Protein AF-A0A2V7JAB8-F1 (afdb_monomer)

Solvent-accessible surface area (backbone atoms only — not comparable to full-atom values): 4398 Å² total; per-residue (Å²): 132,89,91,74,56,70,51,74,52,77,32,48,64,68,53,49,51,52,58,72,67,47,81,88,63,55,66,68,59,58,47,22,56,71,72,26,53,78,51,98,68,31,35,45,24,53,44,68,49,88,48,71,65,46,47,52,46,52,51,49,53,52,51,51,51,49,56,62,70,67,52,82,133

Secondary structure (DSSP, 8-state):
-----EEEEEEEHHHHHHHHH-TT--HHHHHHHHHPEEETTEEEEEEE-SSHHHHHHHHHHHHHHHHHHTS--

Structure (mmCIF, N/CA/C/O backbone):
data_AF-A0A2V7JAB8-F1
#
_entry.id   AF-A0A2V7JAB8-F1
#
loop_
_atom_site.group_PDB
_atom_site.id
_atom_site.type_symbol
_atom_site.label_atom_id
_atom_site.label_alt_id
_atom_site.label_comp_id
_atom_site.label_asym_id
_atom_site.label_entity_id
_atom_site.label_seq_id
_atom_site.pdbx_PDB_ins_code
_atom_site.Cartn_x
_atom_site.Cartn_y
_atom_site.Cartn_z
_atom_site.occupancy
_atom_site.B_iso_or_equiv
_atom_site.auth_seq_id
_atom_site.auth_comp_id
_atom_site.auth_asym_id
_atom_site.auth_atom_id
_atom_site.pdbx_PDB_model_num
ATOM 1 N N . MET A 1 1 ? 9.804 9.862 -22.694 1.00 49.41 1 MET A N 1
ATOM 2 C CA . MET A 1 1 ? 8.601 9.723 -21.848 1.00 49.41 1 MET A CA 1
ATOM 3 C C . MET A 1 1 ? 8.564 8.292 -21.370 1.00 49.41 1 MET A C 1
ATOM 5 O O . MET A 1 1 ? 8.555 7.402 -22.209 1.00 49.41 1 MET A O 1
ATOM 9 N N . GLN A 1 2 ? 8.643 8.069 -20.065 1.00 55.53 2 GLN A N 1
ATOM 10 C CA . GLN A 1 2 ? 8.515 6.730 -19.501 1.00 55.53 2 GLN A CA 1
ATOM 11 C C . GLN A 1 2 ? 7.016 6.400 -19.510 1.00 55.53 2 GLN A C 1
ATOM 13 O O . GLN A 1 2 ? 6.235 7.040 -18.811 1.00 55.53 2 GLN A O 1
ATOM 18 N N . SER A 1 3 ? 6.586 5.511 -20.406 1.00 67.62 3 SER A N 1
ATOM 19 C CA . SER A 1 3 ? 5.204 5.028 -20.465 1.00 67.62 3 SER A CA 1
ATOM 20 C C . SER A 1 3 ? 5.022 3.962 -19.384 1.00 67.62 3 SER A C 1
ATOM 22 O O . SER A 1 3 ? 5.216 2.779 -19.651 1.00 67.62 3 SER A O 1
ATOM 24 N N . GLY A 1 4 ? 4.746 4.393 -18.156 1.00 79.44 4 GLY A N 1
ATOM 25 C CA . GLY A 1 4 ? 4.487 3.516 -17.014 1.00 79.44 4 GLY A CA 1
ATOM 26 C C . GLY A 1 4 ? 3.049 3.649 -16.522 1.00 79.44 4 GLY A C 1
ATOM 27 O O . GLY A 1 4 ? 2.417 4.689 -16.712 1.00 79.44 4 GLY A O 1
ATOM 28 N N . VAL A 1 5 ? 2.538 2.594 -15.892 1.00 91.00 5 VAL A N 1
ATOM 29 C CA . VAL A 1 5 ? 1.284 2.634 -15.129 1.00 91.00 5 VAL A CA 1
ATOM 30 C C . VAL A 1 5 ? 1.648 2.649 -13.649 1.00 91.00 5 VAL A C 1
ATOM 32 O O . VAL A 1 5 ? 2.600 1.991 -13.234 1.00 91.00 5 VAL A O 1
ATOM 35 N N . SER A 1 6 ? 0.907 3.410 -12.855 1.00 93.31 6 SER A N 1
ATOM 36 C CA . SER A 1 6 ? 1.059 3.442 -11.405 1.00 93.31 6 SER A CA 1
ATOM 37 C C . SER A 1 6 ? -0.295 3.336 -10.719 1.00 93.31 6 SER A C 1
ATOM 39 O O . SER A 1 6 ? -1.339 3.671 -11.285 1.00 93.31 6 SER A O 1
ATOM 41 N N . GLY A 1 7 ? -0.265 2.856 -9.482 1.00 95.06 7 GLY A N 1
ATOM 42 C CA . GLY A 1 7 ? -1.400 2.853 -8.575 1.00 95.06 7 GLY A CA 1
ATOM 43 C C . GLY A 1 7 ? -1.190 3.866 -7.462 1.00 95.06 7 GLY A C 1
ATOM 44 O O . GLY A 1 7 ? -0.094 3.981 -6.914 1.00 95.06 7 GLY A O 1
ATOM 45 N N . THR A 1 8 ? -2.248 4.579 -7.090 1.00 95.94 8 THR A N 1
ATOM 46 C CA . THR A 1 8 ? -2.258 5.466 -5.924 1.00 95.94 8 THR A CA 1
ATOM 47 C C . THR A 1 8 ? -3.323 5.016 -4.937 1.00 95.94 8 THR A C 1
ATOM 49 O O . THR A 1 8 ? -4.370 4.493 -5.319 1.00 95.94 8 THR A O 1
ATOM 52 N N . PHE A 1 9 ? -3.044 5.184 -3.649 1.00 95.31 9 PHE A N 1
ATOM 53 C CA . PHE A 1 9 ? -3.979 4.850 -2.581 1.00 95.31 9 PHE A CA 1
ATOM 54 C C . PHE A 1 9 ? -3.758 5.749 -1.369 1.00 95.31 9 PHE A C 1
ATOM 56 O O . PHE A 1 9 ? -2.700 6.358 -1.202 1.00 95.31 9 PHE A O 1
ATOM 63 N N . VAL A 1 10 ? -4.784 5.844 -0.527 1.00 95.38 10 VAL A N 1
ATOM 64 C CA . VAL A 1 10 ? -4.764 6.671 0.679 1.00 95.38 10 VAL A CA 1
ATOM 65 C C . VAL A 1 10 ? -5.099 5.849 1.910 1.00 95.38 10 VAL A C 1
ATOM 67 O O . VAL A 1 10 ? -5.973 4.976 1.864 1.00 95.38 10 VAL A O 1
ATOM 70 N N . 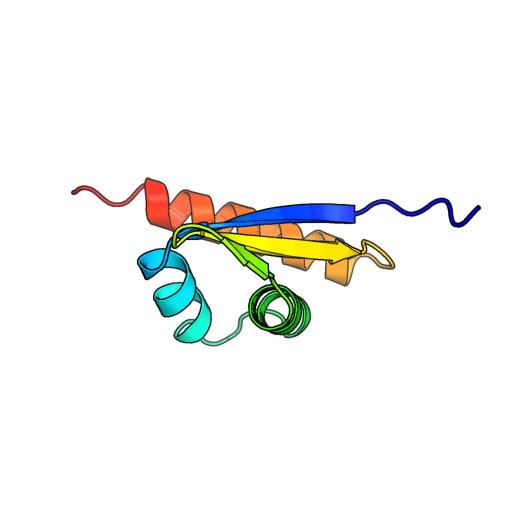LEU A 1 11 ? -4.416 6.161 3.006 1.00 93.88 11 LEU A N 1
ATOM 71 C CA . LEU A 1 11 ? -4.622 5.537 4.307 1.00 93.88 11 LEU A CA 1
ATOM 72 C C . LEU A 1 11 ? -4.942 6.606 5.347 1.00 93.88 11 LEU A C 1
ATOM 74 O O . LEU A 1 11 ? -4.272 7.639 5.408 1.00 93.88 11 LEU A O 1
ATOM 78 N N . SER A 1 12 ? -5.949 6.357 6.178 1.00 93.06 12 SER A N 1
ATOM 79 C CA . SER A 1 12 ? -6.112 7.085 7.435 1.00 93.06 12 SER A CA 1
ATOM 80 C C . SER A 1 12 ? -5.030 6.669 8.439 1.00 93.06 12 SER A C 1
ATOM 82 O O . SER A 1 12 ? -4.361 5.648 8.264 1.00 93.06 12 SER A O 1
ATOM 84 N N . GLY A 1 13 ? -4.883 7.423 9.532 1.00 89.62 13 GLY A N 1
ATOM 85 C CA . GLY A 1 13 ? -3.930 7.075 10.591 1.00 89.62 13 GLY A CA 1
ATOM 86 C C . GLY A 1 13 ? -4.150 5.678 11.193 1.00 89.62 13 GLY A C 1
ATOM 87 O O . GLY A 1 13 ? -3.177 4.986 11.483 1.00 89.62 13 GLY A O 1
ATOM 88 N N . LEU A 1 14 ? -5.406 5.234 11.330 1.00 88.62 14 LEU A N 1
ATOM 89 C CA . LEU A 1 14 ? -5.724 3.886 11.818 1.00 88.62 14 LEU A CA 1
ATOM 90 C C . LEU A 1 14 ? -5.298 2.815 10.804 1.00 88.62 14 LEU A C 1
ATOM 92 O O . LEU A 1 14 ? -4.671 1.821 11.159 1.00 88.62 14 LEU A O 1
ATOM 96 N N . GLU A 1 15 ? -5.593 3.041 9.525 1.00 91.44 15 GLU A N 1
ATOM 97 C CA . GLU A 1 15 ? -5.269 2.097 8.453 1.00 91.44 15 GLU A CA 1
ATOM 98 C C . GLU A 1 15 ? -3.752 1.958 8.262 1.00 91.44 15 GLU A C 1
ATOM 100 O O . GLU A 1 15 ? -3.253 0.859 8.027 1.00 91.44 15 GLU A O 1
ATOM 105 N N . GLU A 1 16 ? -3.002 3.053 8.422 1.00 90.62 16 GLU A N 1
ATOM 106 C CA . GLU A 1 16 ? -1.536 3.040 8.408 1.00 90.62 16 GLU A CA 1
ATOM 107 C C . GLU A 1 16 ? -0.959 2.163 9.534 1.00 90.62 16 GLU A C 1
ATOM 109 O O . GLU A 1 16 ? -0.021 1.390 9.303 1.00 90.62 16 GLU A O 1
ATOM 114 N N . GLN A 1 17 ? -1.530 2.237 10.742 1.00 87.94 17 GLN A N 1
ATOM 115 C CA . GLN A 1 17 ? -1.119 1.405 11.877 1.00 87.94 17 GLN A CA 1
ATOM 116 C C . GLN A 1 17 ? -1.402 -0.079 11.625 1.00 87.94 17 GLN A C 1
ATOM 118 O O . GLN A 1 17 ? -0.524 -0.915 11.849 1.00 87.94 17 GLN A O 1
ATOM 123 N N . GLU A 1 18 ? -2.586 -0.413 11.109 1.00 87.31 18 GLU A N 1
ATOM 124 C CA . GLU A 1 18 ? -2.943 -1.800 10.793 1.00 87.31 18 GLU A CA 1
ATOM 125 C C . GLU A 1 18 ? -2.055 -2.394 9.696 1.00 87.31 18 GLU A C 1
ATOM 127 O O . GLU A 1 18 ? -1.556 -3.515 9.830 1.00 87.31 18 GLU A O 1
ATOM 132 N N . ILE A 1 19 ? -1.777 -1.629 8.638 1.00 85.19 19 ILE A N 1
ATOM 133 C CA . ILE A 1 19 ? -0.855 -2.052 7.579 1.00 85.19 19 ILE A CA 1
ATOM 134 C C . ILE A 1 19 ? 0.557 -2.261 8.133 1.00 85.19 19 ILE A C 1
ATOM 136 O O . ILE A 1 19 ? 1.208 -3.256 7.811 1.00 85.19 19 ILE A O 1
ATOM 140 N N . SER A 1 20 ? 1.023 -1.378 9.014 1.00 81.38 20 SER A N 1
ATOM 141 C CA . SER A 1 20 ? 2.337 -1.521 9.652 1.00 81.38 20 SER A CA 1
ATOM 142 C C . SER A 1 20 ? 2.429 -2.784 10.519 1.00 81.38 20 SER A C 1
ATOM 144 O O . SER A 1 20 ? 3.473 -3.441 10.539 1.00 81.38 20 SER A O 1
ATOM 146 N N . ALA A 1 21 ? 1.332 -3.151 11.188 1.00 83.56 21 ALA A N 1
ATOM 147 C CA . ALA A 1 21 ? 1.230 -4.334 12.041 1.00 83.56 21 ALA A CA 1
ATOM 148 C C . ALA A 1 21 ? 0.987 -5.646 11.269 1.00 83.56 21 ALA A C 1
ATOM 150 O O . ALA A 1 21 ? 1.184 -6.731 11.820 1.00 83.56 21 ALA A O 1
ATOM 151 N N . THR A 1 22 ? 0.575 -5.579 9.999 1.00 82.94 22 THR A N 1
ATOM 152 C CA . THR A 1 22 ? 0.261 -6.773 9.207 1.00 82.94 22 THR A CA 1
ATOM 153 C C . THR A 1 22 ? 1.543 -7.517 8.804 1.00 82.94 22 THR A C 1
ATOM 155 O O . THR A 1 22 ? 2.402 -7.028 8.053 1.00 82.94 22 THR A O 1
ATOM 158 N N . ASN A 1 23 ? 1.675 -8.747 9.301 1.00 80.94 23 ASN A N 1
ATOM 159 C CA . ASN A 1 23 ? 2.736 -9.669 8.905 1.00 80.94 23 ASN A CA 1
ATOM 160 C C . ASN A 1 23 ? 2.461 -10.246 7.511 1.00 80.94 23 ASN A C 1
ATOM 162 O O . ASN A 1 23 ? 1.321 -10.526 7.161 1.00 80.94 23 ASN A O 1
ATOM 166 N N . GLY A 1 24 ? 3.517 -10.439 6.717 1.00 83.81 24 GLY A N 1
ATOM 167 C CA . GLY A 1 24 ? 3.410 -11.037 5.381 1.00 83.81 24 GLY A CA 1
ATOM 168 C C . GLY A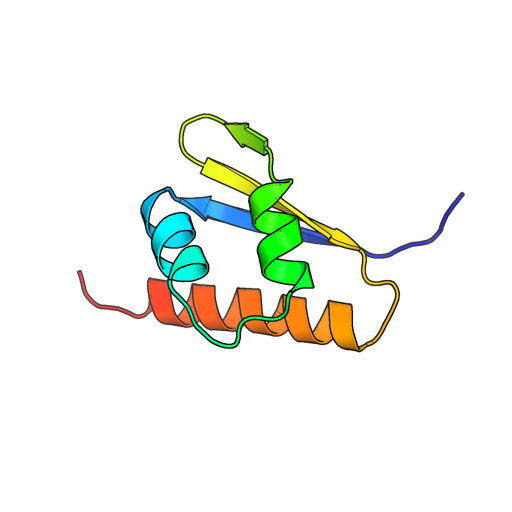 1 24 ? 3.039 -10.075 4.250 1.00 83.81 24 GLY A C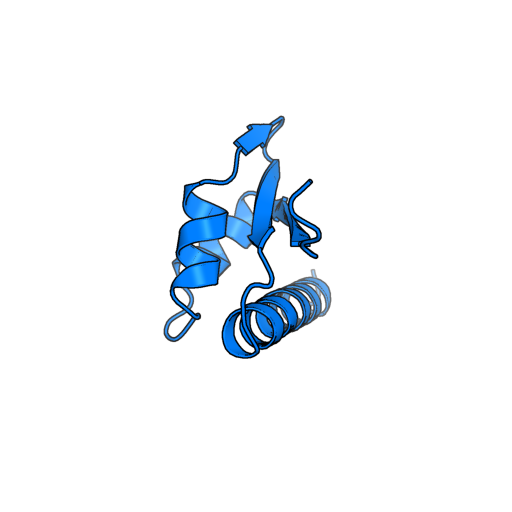 1
ATOM 169 O O . GLY A 1 24 ? 2.964 -10.518 3.109 1.00 83.81 24 GLY A O 1
ATOM 170 N N . LEU A 1 25 ? 2.860 -8.773 4.516 1.00 86.12 25 L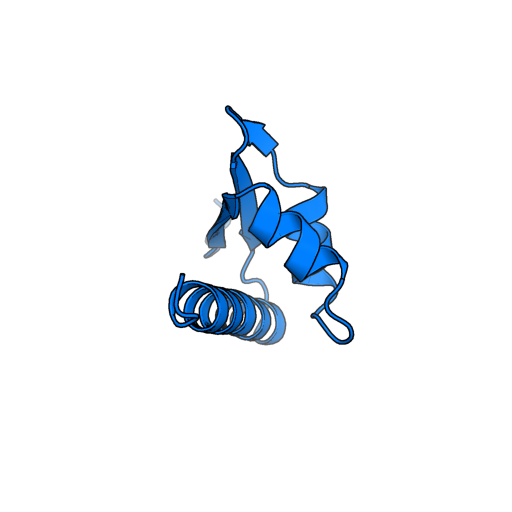EU A N 1
ATOM 171 C CA . LEU A 1 25 ? 2.642 -7.812 3.431 1.00 86.12 25 LEU A CA 1
ATOM 172 C C . LEU A 1 25 ? 3.855 -7.714 2.500 1.00 86.12 25 LEU A C 1
ATOM 174 O O . LEU A 1 25 ? 4.982 -7.581 3.003 1.00 86.12 25 LEU A O 1
ATOM 178 N N . PRO A 1 26 ? 3.630 -7.683 1.171 1.00 90.19 26 PRO A N 1
ATOM 179 C CA . PRO A 1 26 ? 4.671 -7.402 0.197 1.00 90.19 26 PRO A CA 1
ATOM 180 C C . PRO A 1 26 ? 5.490 -6.168 0.577 1.00 90.19 26 PRO A C 1
ATOM 182 O O . PRO A 1 26 ? 4.956 -5.111 0.926 1.00 90.19 26 PRO A O 1
ATOM 185 N N . ARG A 1 27 ? 6.818 -6.293 0.490 1.00 89.94 27 ARG A N 1
ATOM 186 C CA . ARG A 1 27 ? 7.756 -5.228 0.878 1.00 89.94 27 ARG A CA 1
ATOM 187 C C . ARG A 1 27 ? 7.491 -3.922 0.127 1.00 89.94 27 ARG A C 1
ATOM 189 O O . ARG A 1 27 ? 7.636 -2.856 0.717 1.00 89.94 27 ARG A O 1
ATOM 196 N N . VAL A 1 28 ? 7.081 -4.014 -1.138 1.00 91.44 28 VAL A N 1
ATOM 197 C CA . VAL A 1 28 ? 6.765 -2.855 -1.981 1.00 91.44 28 VAL A CA 1
ATOM 198 C C . VAL A 1 28 ? 5.606 -2.022 -1.416 1.00 91.44 28 VAL A C 1
ATOM 200 O O . VAL A 1 28 ? 5.684 -0.800 -1.435 1.00 91.44 28 VAL A O 1
ATOM 203 N N . ILE A 1 29 ? 4.603 -2.649 -0.786 1.00 92.25 29 ILE A N 1
ATOM 204 C CA . ILE A 1 29 ? 3.506 -1.933 -0.113 1.00 92.25 29 ILE A CA 1
ATOM 205 C C . ILE A 1 29 ? 4.044 -1.183 1.105 1.00 92.25 29 ILE A C 1
ATOM 207 O O . ILE A 1 29 ? 3.780 0.004 1.273 1.00 92.25 29 ILE A O 1
ATOM 211 N N . LYS A 1 30 ? 4.845 -1.853 1.948 1.00 91.38 30 LYS A N 1
ATOM 212 C CA . LYS A 1 30 ? 5.447 -1.217 3.134 1.00 91.38 30 LYS A CA 1
ATOM 213 C C . LYS A 1 30 ? 6.333 -0.033 2.747 1.00 91.38 30 LYS A C 1
ATOM 215 O O . LYS A 1 30 ? 6.338 0.981 3.440 1.00 91.38 30 LYS A O 1
ATOM 220 N N . GLN A 1 31 ? 7.060 -0.156 1.638 1.00 92.38 31 GLN A N 1
ATOM 221 C CA . GLN A 1 31 ? 7.883 0.922 1.104 1.00 92.38 31 GLN A CA 1
ATOM 222 C C . GLN A 1 31 ? 7.016 2.083 0.591 1.00 92.38 31 GLN A C 1
ATOM 224 O O . GLN A 1 31 ? 7.266 3.218 0.977 1.00 92.38 31 GLN A O 1
ATOM 229 N N . ALA A 1 32 ? 5.945 1.807 -0.159 1.00 94.44 32 ALA A N 1
ATOM 230 C CA . ALA A 1 32 ? 5.010 2.827 -0.641 1.00 94.44 32 ALA A CA 1
ATOM 231 C C . ALA A 1 32 ? 4.329 3.616 0.490 1.00 94.44 32 ALA A C 1
ATOM 233 O O . ALA A 1 32 ? 4.140 4.825 0.371 1.00 94.44 32 ALA A O 1
ATOM 234 N N . VAL A 1 33 ? 3.987 2.954 1.601 1.00 94.12 33 VAL A N 1
ATOM 235 C CA . VAL A 1 33 ? 3.435 3.621 2.793 1.00 94.12 33 VAL A CA 1
ATOM 236 C C . VAL A 1 33 ? 4.482 4.492 3.476 1.00 94.12 33 VAL A C 1
ATOM 238 O O . VAL A 1 33 ? 4.204 5.641 3.818 1.00 94.12 33 VA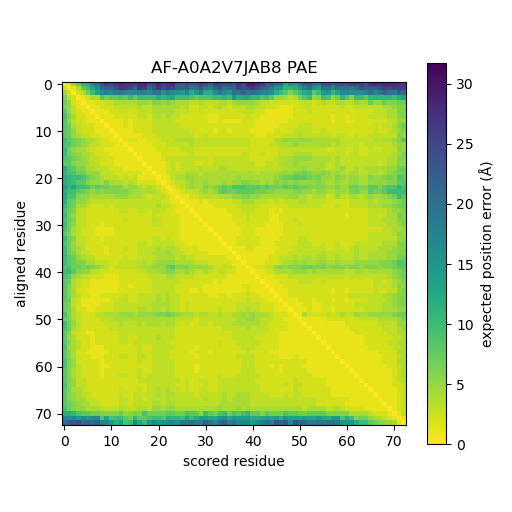L A O 1
ATOM 241 N N . ARG A 1 34 ? 5.699 3.964 3.642 1.00 92.81 34 ARG A N 1
ATOM 242 C CA . ARG A 1 34 ? 6.822 4.692 4.242 1.00 92.81 34 ARG A CA 1
ATOM 243 C C . ARG A 1 34 ? 7.198 5.940 3.437 1.00 92.81 34 ARG A C 1
ATOM 245 O O . ARG A 1 34 ? 7.470 6.973 4.042 1.00 92.81 34 ARG A O 1
ATOM 252 N N . ASP A 1 35 ? 7.215 5.836 2.112 1.00 95.19 35 ASP A N 1
ATOM 253 C CA . ASP A 1 35 ? 7.557 6.938 1.203 1.00 95.19 35 ASP A CA 1
ATOM 254 C C . ASP A 1 35 ? 6.366 7.874 0.945 1.00 95.19 35 ASP A C 1
ATOM 256 O O . ASP A 1 35 ? 6.514 8.944 0.350 1.00 95.19 35 ASP A O 1
ATOM 260 N N . GLY A 1 36 ? 5.175 7.484 1.403 1.00 94.88 36 GLY A N 1
ATOM 261 C CA . GLY A 1 36 ? 3.950 8.241 1.238 1.00 94.88 36 GLY A CA 1
ATOM 262 C C . GLY A 1 36 ? 3.981 9.589 1.961 1.00 94.88 36 GLY A C 1
ATOM 263 O O . GLY A 1 36 ? 4.472 9.729 3.087 1.00 94.88 36 GLY A O 1
ATOM 264 N N . THR A 1 37 ? 3.382 10.595 1.327 1.00 96.94 37 THR A N 1
ATOM 265 C CA . THR A 1 37 ? 3.288 11.951 1.882 1.00 96.94 37 THR A CA 1
ATOM 266 C C . THR A 1 37 ? 2.113 12.047 2.851 1.00 96.94 37 THR A C 1
ATOM 268 O O . THR A 1 37 ? 0.992 11.671 2.510 1.00 96.94 37 THR A O 1
ATOM 271 N N . LEU A 1 38 ? 2.349 12.568 4.057 1.00 95.44 38 LEU A N 1
ATOM 272 C CA . LEU A 1 38 ? 1.300 12.811 5.048 1.00 95.44 38 LEU A CA 1
ATOM 273 C C . LEU A 1 38 ? 0.704 14.213 4.858 1.00 95.44 38 LEU A C 1
ATOM 275 O O . LEU A 1 38 ? 1.420 15.208 4.938 1.00 95.44 38 LEU A O 1
ATOM 279 N N . SER A 1 39 ? -0.609 14.291 4.645 1.00 94.94 39 SER A N 1
ATOM 280 C CA . SER A 1 39 ? -1.358 15.544 4.514 1.00 94.94 39 SER A CA 1
ATOM 281 C C . SER A 1 39 ? -2.669 15.436 5.282 1.00 94.94 39 SER A C 1
ATOM 283 O O . SER A 1 39 ? -3.443 14.514 5.054 1.00 94.94 39 SER A O 1
ATOM 285 N N . HIS A 1 40 ? -2.919 16.359 6.216 1.00 92.69 40 HIS A N 1
ATOM 286 C CA . HIS A 1 40 ? -4.165 16.414 7.001 1.00 92.69 40 HIS A CA 1
ATOM 287 C C . HIS A 1 40 ? -4.562 15.075 7.664 1.00 92.69 40 HIS A C 1
ATOM 289 O O . HIS A 1 40 ? -5.735 14.721 7.718 1.00 92.69 40 HIS A O 1
ATOM 295 N N . GLY A 1 41 ? -3.580 14.311 8.157 1.00 90.44 41 GLY A N 1
ATOM 296 C CA . GLY A 1 41 ? -3.822 13.011 8.801 1.00 90.44 41 GLY A CA 1
ATOM 297 C C . GLY A 1 41 ? -4.112 11.852 7.838 1.00 90.44 41 GLY A C 1
ATOM 298 O O . GLY A 1 41 ? -4.418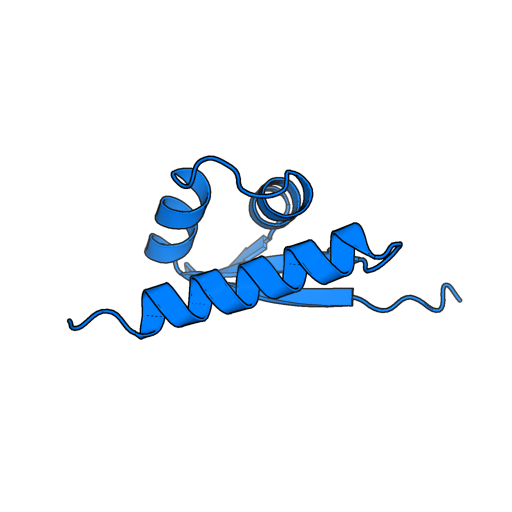 10.751 8.292 1.00 90.44 41 GLY A O 1
ATOM 299 N N . VAL A 1 42 ? -3.993 12.084 6.529 1.00 94.62 42 VAL A N 1
ATOM 300 C CA . VAL A 1 42 ? -4.123 11.075 5.475 1.00 94.62 42 VAL A CA 1
ATOM 301 C C . VAL A 1 42 ? -2.766 10.855 4.812 1.00 94.62 42 VAL A C 1
ATOM 303 O O . VAL A 1 42 ? -2.089 11.799 4.396 1.00 94.62 42 VAL A O 1
ATOM 306 N N . ARG A 1 43 ? -2.353 9.593 4.714 1.00 96.25 43 ARG A N 1
ATOM 307 C CA . ARG A 1 43 ? -1.129 9.175 4.034 1.00 96.25 43 ARG A CA 1
ATOM 308 C C . ARG A 1 43 ? -1.428 8.899 2.564 1.00 96.25 43 ARG A C 1
ATOM 310 O O . ARG A 1 43 ? -2.192 7.989 2.251 1.00 96.25 43 ARG A O 1
ATOM 317 N N . HIS A 1 44 ? -0.807 9.658 1.669 1.00 97.06 44 HIS A N 1
ATOM 318 C CA . HIS A 1 44 ? -0.901 9.482 0.221 1.00 97.06 44 HIS A CA 1
ATOM 319 C C . HIS A 1 44 ? 0.255 8.617 -0.274 1.00 97.06 44 HIS A C 1
ATOM 321 O O . HIS A 1 44 ? 1.412 9.035 -0.219 1.00 97.06 44 HIS A O 1
ATOM 327 N N . CYS A 1 45 ? -0.069 7.422 -0.757 1.00 96.50 45 CYS A N 1
ATOM 328 C CA . CYS A 1 45 ? 0.889 6.413 -1.190 1.00 96.50 45 CYS A CA 1
ATOM 329 C C . CYS A 1 45 ? 0.781 6.197 -2.700 1.00 96.50 45 CYS A C 1
ATOM 331 O O . CYS A 1 45 ? -0.283 6.386 -3.301 1.00 96.50 45 CYS A O 1
ATOM 333 N N . TRP A 1 46 ? 1.874 5.758 -3.313 1.00 95.88 46 TRP A N 1
ATOM 334 C CA . TRP A 1 46 ? 1.903 5.413 -4.727 1.00 95.88 46 TRP A CA 1
ATOM 335 C C . TRP A 1 46 ? 2.874 4.259 -4.983 1.00 95.88 46 TRP A C 1
ATOM 337 O O . TRP A 1 46 ? 3.803 4.041 -4.206 1.00 95.88 46 TRP A O 1
ATOM 347 N N . MET A 1 47 ? 2.627 3.508 -6.054 1.00 95.38 47 MET A N 1
ATOM 348 C CA . MET A 1 47 ? 3.432 2.368 -6.495 1.00 95.38 47 MET A CA 1
ATOM 349 C C . MET A 1 47 ? 3.525 2.377 -8.022 1.00 95.38 47 MET A C 1
ATOM 351 O O . MET A 1 47 ? 2.504 2.545 -8.691 1.00 95.38 47 MET A O 1
ATOM 355 N N . GLU A 1 48 ? 4.721 2.175 -8.574 1.00 94.19 48 GLU A N 1
ATOM 356 C CA . GLU A 1 48 ? 4.880 1.850 -9.999 1.00 94.19 48 GLU A CA 1
ATOM 357 C C . GLU A 1 48 ? 4.499 0.393 -10.254 1.00 94.19 48 GLU A C 1
ATOM 359 O O . GLU A 1 48 ? 4.692 -0.461 -9.391 1.00 94.19 48 GLU A O 1
ATOM 364 N N . PHE A 1 49 ? 3.942 0.118 -11.432 1.00 93.50 49 PHE A N 1
ATOM 365 C CA . PHE A 1 49 ? 3.659 -1.234 -11.912 1.00 93.50 49 PHE A CA 1
ATOM 366 C C . PHE A 1 49 ? 4.690 -1.615 -12.972 1.00 93.50 49 PHE A C 1
ATOM 368 O O . PHE A 1 49 ? 4.409 -1.615 -14.172 1.00 93.50 49 PHE A O 1
ATOM 375 N N . ASP A 1 50 ? 5.910 -1.865 -12.514 1.00 90.50 50 ASP A N 1
ATOM 376 C CA . ASP A 1 50 ? 7.048 -2.285 -13.331 1.00 90.50 50 ASP A CA 1
ATOM 377 C C . ASP A 1 50 ? 7.023 -3.787 -13.657 1.00 90.50 50 ASP A C 1
ATOM 379 O O . ASP A 1 50 ? 7.521 -4.192 -14.710 1.00 90.50 50 ASP A O 1
ATOM 383 N N . ASP A 1 51 ? 6.387 -4.599 -12.809 1.00 91.56 51 ASP A N 1
ATOM 384 C CA . ASP A 1 51 ? 6.198 -6.034 -13.013 1.00 91.56 51 ASP A CA 1
ATOM 385 C C . ASP A 1 51 ? 4.846 -6.573 -12.486 1.00 91.56 51 ASP A C 1
ATOM 387 O O . ASP A 1 51 ? 3.995 -5.848 -11.959 1.00 91.56 51 ASP A O 1
ATOM 391 N N . LEU A 1 52 ? 4.615 -7.879 -12.681 1.00 92.62 52 LEU A N 1
ATOM 392 C CA . LEU A 1 52 ? 3.399 -8.559 -12.216 1.00 92.62 52 LEU A CA 1
ATOM 393 C C . LEU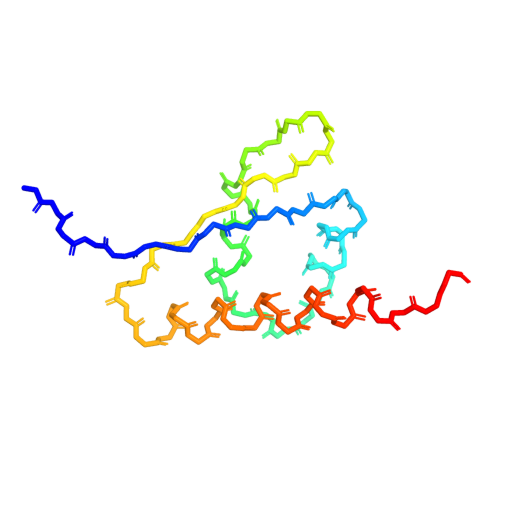 A 1 52 ? 3.292 -8.602 -10.686 1.00 92.62 52 LEU A C 1
ATOM 395 O 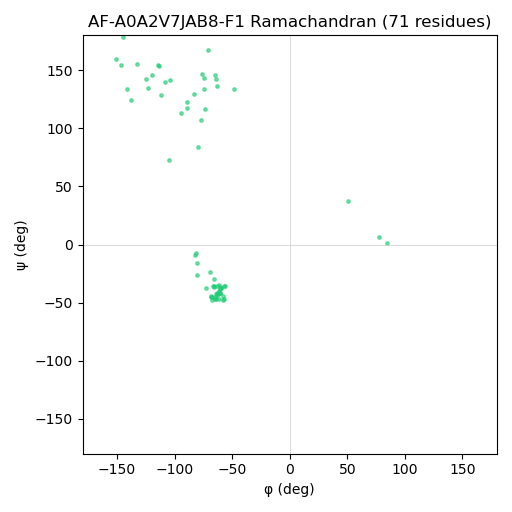O . LEU A 1 52 ? 2.176 -8.595 -10.162 1.00 92.62 52 LEU A O 1
ATOM 399 N N . ASP A 1 53 ? 4.415 -8.629 -9.969 1.00 93.00 53 ASP A N 1
ATOM 400 C CA . ASP A 1 53 ? 4.427 -8.697 -8.509 1.00 93.00 53 ASP A CA 1
ATOM 401 C C . ASP A 1 53 ? 4.000 -7.354 -7.902 1.00 93.00 53 ASP A C 1
ATOM 403 O O . ASP A 1 53 ? 3.238 -7.333 -6.933 1.00 93.00 53 ASP A O 1
ATOM 407 N N . ALA A 1 54 ? 4.391 -6.230 -8.508 1.00 92.88 54 ALA A N 1
ATOM 408 C CA . ALA A 1 54 ? 3.941 -4.895 -8.131 1.00 92.88 54 ALA A CA 1
ATOM 409 C C . ALA A 1 54 ? 2.427 -4.718 -8.336 1.00 92.88 54 ALA A C 1
ATOM 411 O O . ALA A 1 54 ? 1.734 -4.189 -7.458 1.00 92.88 54 ALA A O 1
ATOM 412 N N . VAL A 1 55 ? 1.887 -5.225 -9.451 1.00 94.56 55 VAL A N 1
ATOM 413 C CA . VAL A 1 55 ? 0.437 -5.221 -9.712 1.00 94.56 55 VAL A CA 1
ATOM 414 C C . VAL A 1 55 ? -0.302 -6.097 -8.698 1.00 94.56 55 VAL A C 1
ATOM 416 O O . VAL A 1 55 ? -1.296 -5.659 -8.114 1.00 94.56 55 VAL A O 1
ATOM 419 N N . HIS A 1 56 ? 0.179 -7.316 -8.441 1.00 95.19 56 HIS A N 1
ATOM 420 C CA . HIS A 1 56 ? -0.419 -8.202 -7.438 1.00 95.19 56 HIS A CA 1
ATOM 421 C C . HIS A 1 56 ? -0.384 -7.594 -6.033 1.00 95.19 56 HIS A C 1
ATOM 423 O O . HIS A 1 56 ? -1.392 -7.626 -5.328 1.00 95.19 56 HIS A O 1
ATOM 429 N N . ALA A 1 57 ? 0.726 -6.964 -5.650 1.00 94.50 57 ALA A N 1
ATOM 430 C CA . ALA A 1 57 ? 0.837 -6.268 -4.377 1.00 94.50 57 ALA A CA 1
ATOM 431 C C . ALA A 1 57 ? -0.188 -5.128 -4.258 1.00 94.50 57 ALA A C 1
ATOM 433 O O . ALA A 1 57 ? -0.790 -4.937 -3.202 1.00 94.50 57 ALA A O 1
ATOM 434 N N . PHE A 1 58 ? -0.460 -4.396 -5.340 1.00 95.50 58 PHE A N 1
ATOM 435 C CA . PHE A 1 58 ? -1.502 -3.370 -5.326 1.00 95.50 58 PHE A CA 1
ATOM 436 C C . PHE A 1 58 ? -2.914 -3.958 -5.165 1.00 95.50 58 PHE A C 1
ATOM 438 O O . PHE A 1 58 ? -3.746 -3.391 -4.457 1.00 95.50 58 PHE A O 1
ATOM 445 N N . VAL A 1 59 ? -3.191 -5.127 -5.749 1.00 95.12 59 VAL A N 1
ATOM 446 C CA . VAL A 1 59 ? -4.453 -5.848 -5.499 1.00 95.12 59 VAL A CA 1
ATOM 447 C C . VAL A 1 59 ? -4.593 -6.216 -4.019 1.00 95.12 59 VAL A C 1
ATOM 449 O O . VAL A 1 59 ? -5.692 -6.115 -3.469 1.00 95.12 59 VAL A O 1
ATOM 452 N N . ASP A 1 60 ? -3.503 -6.577 -3.342 1.00 92.56 60 ASP A N 1
ATOM 453 C CA . ASP A 1 60 ? -3.533 -6.837 -1.901 1.00 92.56 60 ASP A CA 1
ATOM 454 C C . ASP A 1 60 ? -3.846 -5.574 -1.087 1.00 92.56 60 ASP A C 1
ATOM 456 O O . ASP A 1 60 ? -4.621 -5.657 -0.136 1.00 92.56 60 ASP A O 1
ATOM 460 N N . VAL A 1 61 ? -3.373 -4.389 -1.500 1.00 92.94 61 VAL A N 1
ATOM 461 C CA . VAL A 1 61 ? -3.805 -3.109 -0.897 1.00 92.94 61 VAL A CA 1
ATOM 462 C C . VAL A 1 61 ? -5.324 -2.943 -0.989 1.00 92.94 61 VAL A C 1
ATOM 464 O O . VAL A 1 61 ? -5.975 -2.618 0.006 1.00 92.94 61 VAL A O 1
ATOM 467 N N . VAL A 1 62 ? -5.910 -3.207 -2.161 1.00 93.38 62 VAL A N 1
ATOM 468 C CA . VAL A 1 62 ? -7.367 -3.118 -2.365 1.00 93.38 62 VAL A CA 1
ATOM 469 C C . VAL A 1 62 ? -8.111 -4.119 -1.476 1.00 93.38 62 VAL A C 1
ATOM 471 O O . VAL A 1 62 ? -9.116 -3.764 -0.859 1.00 93.38 62 VAL A O 1
ATOM 474 N N . ARG A 1 63 ? -7.610 -5.354 -1.358 1.00 92.00 63 ARG A N 1
ATOM 475 C CA . ARG A 1 63 ? -8.199 -6.386 -0.489 1.00 92.00 63 ARG A CA 1
ATOM 476 C C . ARG A 1 63 ? -8.156 -5.996 0.985 1.00 92.00 63 ARG A C 1
ATOM 478 O O . ARG A 1 63 ? -9.163 -6.154 1.669 1.00 92.00 63 ARG A O 1
ATOM 485 N N . LEU A 1 64 ? -7.035 -5.459 1.464 1.00 88.62 64 LEU A N 1
ATOM 486 C CA . LEU A 1 64 ? -6.912 -4.968 2.840 1.00 88.62 64 LEU A CA 1
ATOM 487 C C . LEU A 1 64 ? -7.898 -3.834 3.093 1.00 88.62 64 LEU A C 1
ATOM 489 O O . LEU A 1 64 ? -8.639 -3.869 4.069 1.00 88.62 64 LEU A O 1
ATOM 493 N N . LYS A 1 65 ? -7.970 -2.859 2.180 1.00 90.81 65 LYS A N 1
ATOM 494 C CA . LYS A 1 65 ? -8.916 -1.744 2.289 1.00 90.81 65 LYS A CA 1
ATOM 495 C C . LYS A 1 65 ? -10.358 -2.241 2.353 1.00 90.81 65 LYS A C 1
ATOM 497 O O . LYS A 1 65 ? -11.116 -1.791 3.205 1.00 90.81 65 LYS A O 1
ATOM 502 N N . TYR A 1 66 ? -10.722 -3.200 1.503 1.00 92.19 66 TYR A N 1
ATOM 503 C CA . TYR A 1 66 ? -12.034 -3.841 1.552 1.00 92.19 66 TYR A CA 1
ATOM 504 C C . TYR A 1 66 ? -12.302 -4.484 2.920 1.00 92.19 66 TYR A C 1
ATOM 506 O O . TYR A 1 66 ? -13.354 -4.252 3.506 1.00 92.19 66 TYR A O 1
ATOM 514 N N . GLN A 1 67 ? -11.347 -5.252 3.454 1.00 89.88 67 GLN A N 1
ATOM 515 C CA . GLN A 1 67 ? -11.490 -5.900 4.760 1.00 89.88 67 GLN A CA 1
ATOM 516 C C . GLN A 1 67 ? -11.658 -4.894 5.900 1.00 89.88 67 GLN A C 1
ATOM 518 O O . GLN A 1 67 ? -12.462 -5.140 6.792 1.00 89.88 67 GLN A O 1
ATOM 523 N N . LEU A 1 68 ? -10.921 -3.781 5.871 1.00 87.31 68 LEU A N 1
ATOM 524 C CA . LEU A 1 68 ? -11.025 -2.713 6.867 1.00 87.31 68 LEU A CA 1
ATOM 525 C C . LEU A 1 68 ? -12.406 -2.053 6.825 1.00 87.31 68 LEU A C 1
ATOM 527 O O . LEU A 1 68 ? -13.046 -1.918 7.862 1.00 87.31 68 LEU A O 1
ATOM 531 N N . LEU A 1 69 ? -12.889 -1.718 5.626 1.00 87.62 69 LEU A N 1
ATOM 532 C CA . LEU A 1 69 ? -14.201 -1.093 5.424 1.00 87.62 69 LEU A CA 1
ATOM 533 C C . LEU A 1 69 ? -15.378 -2.033 5.713 1.00 87.62 69 LEU A C 1
ATOM 535 O O . LEU A 1 69 ? -16.480 -1.567 5.981 1.00 87.62 69 LEU A O 1
ATOM 539 N N . ALA A 1 70 ? -15.169 -3.346 5.632 1.00 91.06 70 ALA A N 1
ATOM 540 C CA . ALA A 1 70 ? -16.200 -4.342 5.904 1.00 91.06 70 ALA A CA 1
ATOM 541 C C . ALA A 1 70 ? -16.395 -4.634 7.405 1.00 91.06 70 ALA A C 1
ATOM 543 O O . ALA A 1 70 ? -17.309 -5.384 7.754 1.00 91.06 70 ALA A O 1
ATOM 544 N N . ARG A 1 71 ? -15.548 -4.097 8.298 1.00 86.38 71 ARG A N 1
ATOM 545 C CA . ARG A 1 71 ? -15.714 -4.280 9.747 1.00 86.38 71 ARG A CA 1
ATOM 546 C C . ARG A 1 71 ? -16.870 -3.404 10.255 1.00 86.38 71 ARG A C 1
ATOM 548 O O . ARG A 1 71 ? -16.929 -2.235 9.883 1.00 86.38 71 ARG A O 1
ATOM 555 N N . PRO A 1 72 ? -17.780 -3.942 11.084 1.00 73.19 72 PRO A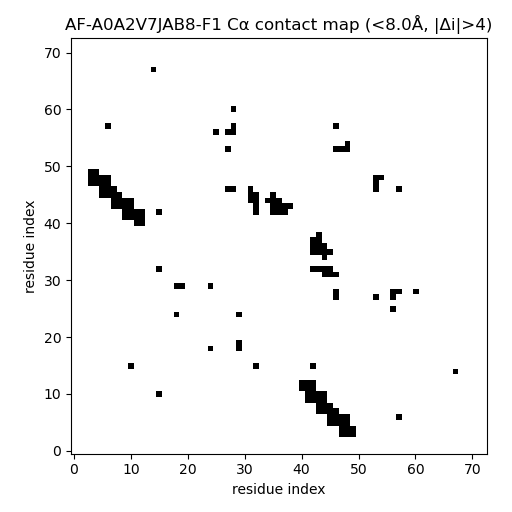 N 1
ATOM 556 C CA . PRO A 1 72 ? -18.798 -3.129 11.742 1.00 73.19 72 PRO A CA 1
ATOM 557 C C . PRO A 1 72 ? -18.147 -2.145 12.728 1.00 73.19 72 PRO A C 1
ATOM 559 O O . PRO A 1 72 ? -17.122 -2.480 13.325 1.00 73.19 72 PRO A O 1
ATOM 562 N N . GLU A 1 73 ? -18.742 -0.954 12.863 1.00 68.81 73 GLU A N 1
ATOM 563 C CA . GLU A 1 73 ? -18.325 0.091 13.817 1.00 68.81 73 GLU A CA 1
ATOM 564 C C . GLU A 1 73 ? -18.483 -0.336 15.284 1.00 68.81 73 GLU A C 1
ATOM 566 O O . GLU A 1 73 ? -19.485 -1.021 15.608 1.00 68.81 73 GLU A O 1
#

Radius of gyration: 12.5 Å; Cα contacts (8 Å, |Δi|>4): 75; chains: 1; bounding box: 27×28×36 Å

pLDDT: mean 89.58, std 8.56, range [49.41, 97.06]

Foldseek 3Di:
DPPWDKDKDKDALVRLVVVVVDPPQDPQVVVQQVPFDDDPRMTIGMFIPPDPVRVVSVVVVVVSVVVVVPDDD

Sequence (73 aa):
MQSGVSGTFVLSGLEEQEISATNGLPRVIKQAVRDGTLSHGVRHCWMEFDDLDAVHAFVDVVRLKYQLLARPE

Mean predicted aligned error: 3.96 Å